Protein AF-A0A7C6AAQ1-F1 (afdb_monomer_lite)

Radius of gyration: 14.61 Å; chains: 1; bounding box: 34×28×46 Å

Secondary structure (DSSP, 8-state):
-PPPP---SS--STHHHHHHHHHHGGGTTS---HHHHHHHHHHHHHTTSS--S---GGGTHHHHSTTSPPPHHHHHHHHHTT--SSHHHHHHHHHHHHHHTTS---

Foldseek 3Di:
DDDDDDAQPLDPDVVLVVVLLVLLCVCPPHPLDLVVLLLSQLSCQQQVSDDDPDADPVCVCCVVPVPDGQDSVNSSVRLVVNVDPRSSVNSVSSCVNCVVVVVDDD

Sequence (106 aa):
MKKPWSISTTVRNPERLRDFLRILRKLEGQPFDQDNQVKYQVLLIQERLYKPLSIPLNFRRYYEEPETEIPYEEAEEIFYSQNYEDPPMRGRQSVNPLNKLGFSIA

pLDDT: mean 93.16, std 5.82, range [71.25, 98.5]

Structure (mmCIF, N/CA/C/O backbone):
data_AF-A0A7C6AAQ1-F1
#
_entry.id   AF-A0A7C6AAQ1-F1
#
loop_
_atom_site.group_PDB
_atom_site.id
_atom_site.type_symbol
_atom_site.label_atom_id
_atom_site.label_alt_id
_atom_site.label_comp_id
_atom_site.label_asym_id
_atom_site.label_entity_id
_atom_site.label_seq_id
_atom_site.pdbx_PDB_ins_code
_atom_site.Cartn_x
_atom_site.Cartn_y
_atom_site.Cartn_z
_atom_site.occupancy
_atom_site.B_iso_or_equiv
_atom_site.auth_seq_id
_atom_site.auth_comp_id
_atom_site.auth_asym_id
_atom_site.auth_atom_id
_atom_site.pdbx_PDB_model_num
ATOM 1 N N . MET A 1 1 ? 19.815 10.107 -26.919 1.00 71.25 1 MET A N 1
ATOM 2 C CA . MET A 1 1 ? 20.281 10.610 -25.603 1.00 71.25 1 MET A CA 1
ATOM 3 C C . MET A 1 1 ? 20.290 9.469 -24.601 1.00 71.25 1 MET A C 1
ATOM 5 O O . MET A 1 1 ? 19.311 8.733 -24.554 1.00 71.25 1 MET A O 1
ATOM 9 N N . LYS A 1 2 ? 21.357 9.310 -23.810 1.00 80.12 2 LYS A N 1
ATOM 10 C CA . LYS A 1 2 ? 21.347 8.393 -22.658 1.00 80.12 2 LYS A CA 1
ATOM 11 C C . LYS A 1 2 ? 20.512 9.034 -21.545 1.00 80.12 2 LYS A C 1
ATOM 13 O O . LYS A 1 2 ? 20.713 10.208 -21.249 1.00 80.12 2 LYS A O 1
ATOM 18 N N . LYS A 1 3 ? 19.560 8.298 -20.966 1.00 82.00 3 LYS A N 1
ATOM 19 C CA . LYS A 1 3 ? 18.811 8.776 -19.794 1.00 82.00 3 LYS A CA 1
ATOM 20 C C . LYS A 1 3 ? 19.716 8.668 -18.559 1.00 82.00 3 LYS A C 1
ATOM 22 O O . LYS A 1 3 ? 20.386 7.642 -18.420 1.00 82.00 3 LYS A O 1
ATOM 27 N N . PRO A 1 4 ? 19.770 9.687 -17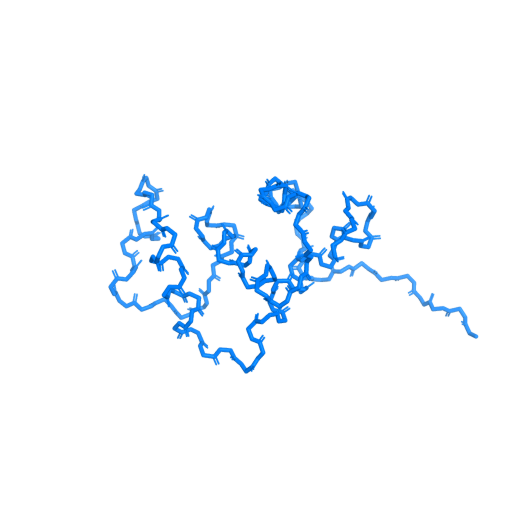.687 1.00 84.62 4 PRO A N 1
ATOM 28 C CA . PRO A 1 4 ? 20.494 9.571 -16.430 1.00 84.62 4 PRO A CA 1
ATOM 29 C C . PRO A 1 4 ? 19.847 8.490 -15.560 1.00 84.62 4 PRO A C 1
ATOM 31 O O . PRO A 1 4 ? 18.623 8.331 -15.551 1.00 84.62 4 PRO A O 1
ATOM 34 N N . TRP A 1 5 ? 20.675 7.743 -14.833 1.00 80.69 5 TRP A N 1
ATOM 35 C CA . TRP A 1 5 ? 20.192 6.813 -13.819 1.00 80.69 5 TRP A CA 1
ATOM 36 C C . TRP A 1 5 ? 19.623 7.610 -12.647 1.00 80.69 5 TRP A C 1
ATOM 38 O O . TRP A 1 5 ? 20.227 8.580 -12.193 1.00 80.69 5 TRP A O 1
ATOM 48 N N . SER A 1 6 ? 18.445 7.215 -12.170 1.00 78.94 6 SER A N 1
ATOM 49 C CA . SER A 1 6 ? 17.761 7.868 -11.057 1.00 78.94 6 SER A CA 1
ATOM 50 C C . SER A 1 6 ? 17.173 6.811 -10.133 1.00 78.94 6 SER A C 1
ATOM 52 O O . SER A 1 6 ? 16.502 5.880 -10.584 1.00 78.94 6 SER A O 1
ATOM 54 N N . ILE A 1 7 ? 17.435 6.968 -8.838 1.00 77.62 7 ILE A N 1
ATOM 55 C CA . ILE A 1 7 ? 16.852 6.145 -7.781 1.00 77.62 7 ILE A CA 1
ATOM 56 C C . ILE A 1 7 ? 15.493 6.742 -7.406 1.00 77.62 7 ILE A C 1
ATOM 58 O O . ILE A 1 7 ? 15.336 7.961 -7.323 1.00 77.62 7 ILE A O 1
ATOM 62 N N . SER A 1 8 ? 14.494 5.879 -7.204 1.00 75.62 8 SER A N 1
ATOM 63 C CA . SER A 1 8 ? 13.152 6.307 -6.802 1.00 75.62 8 SER A CA 1
ATOM 64 C C . SER A 1 8 ? 13.190 7.058 -5.471 1.00 75.62 8 SER A C 1
ATOM 66 O O . SER A 1 8 ? 13.780 6.589 -4.503 1.00 75.62 8 SER A O 1
ATOM 68 N N . THR A 1 9 ? 12.511 8.201 -5.398 1.00 77.75 9 THR A N 1
ATOM 69 C CA . THR A 1 9 ? 12.366 8.977 -4.157 1.00 77.75 9 THR A CA 1
ATOM 70 C C . THR A 1 9 ? 11.111 8.608 -3.365 1.00 77.75 9 THR A C 1
ATOM 72 O O . THR A 1 9 ? 10.897 9.177 -2.291 1.00 77.75 9 THR A O 1
ATOM 75 N N . THR A 1 10 ? 10.303 7.660 -3.865 1.00 78.94 10 THR A N 1
ATOM 76 C CA . THR A 1 10 ? 9.071 7.182 -3.215 1.00 78.94 10 THR A CA 1
ATOM 77 C C . THR A 1 10 ? 9.364 6.423 -1.922 1.00 78.94 10 THR A C 1
ATOM 79 O O . THR A 1 10 ? 8.688 6.623 -0.916 1.00 78.94 10 THR A O 1
ATOM 82 N N . VAL A 1 11 ? 10.412 5.593 -1.921 1.00 80.88 11 VAL A N 1
ATOM 83 C CA . VAL A 1 11 ? 10.899 4.877 -0.737 1.00 80.88 11 VAL A CA 1
ATOM 84 C C . VAL A 1 11 ? 12.360 5.259 -0.534 1.00 80.88 11 VAL A C 1
ATOM 86 O O . VAL A 1 11 ? 13.241 4.775 -1.234 1.00 80.88 11 VAL A O 1
ATOM 89 N N . ARG A 1 12 ? 12.609 6.174 0.408 1.00 82.56 12 ARG A N 1
ATOM 90 C CA . ARG A 1 12 ? 13.957 6.700 0.704 1.00 82.56 12 ARG A CA 1
ATOM 91 C C . ARG A 1 12 ? 14.720 5.888 1.753 1.00 82.56 12 ARG A C 1
ATOM 93 O O . ARG A 1 12 ? 15.899 6.134 1.961 1.00 82.56 12 ARG A O 1
ATOM 100 N N . ASN A 1 13 ? 14.044 4.948 2.414 1.00 88.94 13 ASN A N 1
ATOM 101 C CA . ASN A 1 13 ? 14.650 3.999 3.342 1.00 88.94 13 ASN A CA 1
ATOM 102 C C . ASN A 1 13 ? 14.610 2.598 2.702 1.00 88.94 13 ASN A C 1
ATOM 104 O O . ASN A 1 13 ? 13.507 2.059 2.574 1.00 88.94 13 ASN A O 1
ATOM 108 N N . PRO A 1 14 ? 15.755 2.018 2.298 1.00 88.81 14 PRO A N 1
ATOM 109 C CA . PRO A 1 14 ? 15.795 0.735 1.598 1.00 88.81 14 PRO A CA 1
ATOM 110 C C . PRO A 1 14 ? 15.244 -0.428 2.429 1.00 88.81 14 PRO A C 1
ATOM 112 O O . PRO A 1 14 ? 14.654 -1.336 1.851 1.00 88.81 14 PRO A O 1
ATOM 115 N N . GLU A 1 15 ? 15.327 -0.374 3.762 1.00 90.44 15 GLU A N 1
ATOM 116 C CA . GLU A 1 15 ? 14.786 -1.425 4.640 1.00 90.44 15 GLU A CA 1
ATOM 117 C C . GLU A 1 15 ? 13.273 -1.616 4.447 1.00 90.44 15 GLU A C 1
ATOM 119 O O . GLU A 1 15 ? 12.760 -2.732 4.502 1.00 90.44 15 GLU A O 1
ATOM 124 N N . ARG A 1 16 ? 12.549 -0.542 4.096 1.00 93.44 16 ARG A N 1
ATOM 125 C CA . ARG A 1 16 ? 11.101 -0.604 3.835 1.00 93.44 16 ARG A CA 1
ATOM 126 C C . ARG A 1 16 ? 10.748 -1.387 2.572 1.00 93.44 16 ARG A C 1
ATOM 128 O O . ARG A 1 16 ? 9.609 -1.828 2.443 1.00 93.44 16 ARG A O 1
ATOM 135 N N . LEU A 1 17 ? 11.685 -1.558 1.633 1.00 94.00 17 LEU A N 1
ATOM 136 C CA . LEU A 1 17 ? 11.428 -2.285 0.384 1.00 94.00 17 LEU A CA 1
ATOM 137 C C . LEU A 1 17 ? 11.090 -3.750 0.657 1.00 94.00 17 LEU A C 1
ATOM 139 O O . LEU A 1 17 ? 10.214 -4.304 -0.004 1.00 94.00 17 LEU A O 1
ATOM 143 N N . ARG A 1 18 ? 11.735 -4.354 1.663 1.00 95.56 18 ARG A N 1
ATOM 144 C CA . ARG A 1 18 ? 11.452 -5.726 2.089 1.00 95.56 18 ARG A CA 1
ATOM 145 C C . ARG A 1 18 ? 10.003 -5.878 2.543 1.00 95.56 18 ARG A C 1
ATOM 147 O O . ARG A 1 18 ? 9.329 -6.816 2.124 1.00 95.56 18 ARG A O 1
ATOM 154 N N . ASP A 1 19 ? 9.520 -4.958 3.371 1.00 96.69 19 ASP A N 1
ATOM 155 C CA . ASP A 1 19 ? 8.155 -5.016 3.892 1.00 96.69 19 ASP A CA 1
ATOM 156 C C . ASP A 1 19 ? 7.115 -4.725 2.811 1.00 96.69 19 ASP A C 1
ATOM 158 O O . ASP A 1 19 ? 6.095 -5.405 2.741 1.00 96.69 19 ASP A O 1
ATOM 162 N N . PHE A 1 20 ? 7.399 -3.784 1.910 1.00 96.75 20 PHE A N 1
ATOM 163 C CA . PHE A 1 20 ? 6.547 -3.525 0.747 1.00 96.75 20 PHE A CA 1
ATOM 164 C C . PHE A 1 20 ? 6.430 -4.778 -0.132 1.00 96.75 20 PHE A C 1
ATOM 166 O O . PHE A 1 20 ? 5.324 -5.179 -0.489 1.00 96.75 20 PHE A O 1
ATOM 173 N N . LEU A 1 21 ? 7.551 -5.454 -0.405 1.00 96.81 21 LEU A N 1
ATOM 174 C CA . LEU A 1 21 ? 7.564 -6.709 -1.157 1.00 96.81 21 LEU A CA 1
ATOM 175 C C . LEU A 1 21 ? 6.801 -7.831 -0.429 1.00 96.81 21 LEU A C 1
ATOM 177 O O . LEU A 1 21 ? 6.053 -8.572 -1.066 1.00 96.81 21 LEU A O 1
ATOM 181 N N . ARG A 1 22 ? 6.935 -7.930 0.904 1.00 97.75 22 ARG A N 1
ATOM 182 C CA . ARG A 1 22 ? 6.176 -8.880 1.743 1.00 97.75 22 ARG A CA 1
ATOM 183 C C . ARG A 1 22 ? 4.668 -8.692 1.576 1.00 97.75 22 ARG A C 1
ATOM 185 O O . ARG A 1 22 ? 3.948 -9.683 1.496 1.00 97.75 22 ARG A O 1
ATOM 192 N N . ILE A 1 23 ? 4.199 -7.446 1.515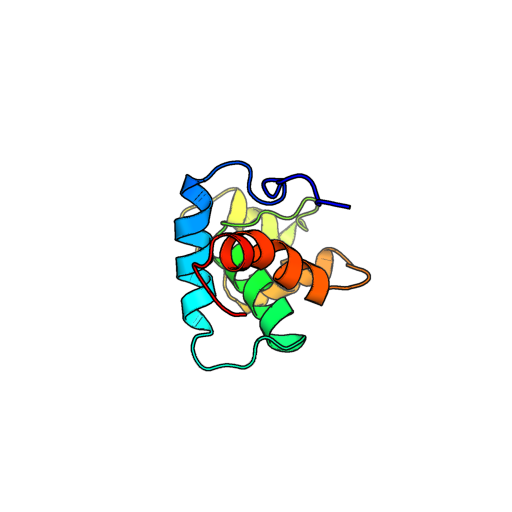 1.00 98.06 23 ILE A N 1
ATOM 193 C CA . ILE A 1 23 ? 2.778 -7.151 1.305 1.00 98.06 23 ILE A CA 1
ATOM 194 C C . ILE A 1 23 ? 2.358 -7.406 -0.138 1.00 98.06 23 ILE A C 1
ATOM 196 O O . ILE A 1 23 ? 1.319 -8.026 -0.352 1.00 98.06 23 ILE A O 1
ATOM 200 N N . LEU A 1 24 ? 3.171 -7.007 -1.120 1.00 97.69 24 LEU A N 1
ATOM 201 C CA . LEU A 1 24 ? 2.869 -7.230 -2.536 1.00 97.69 24 LEU A CA 1
ATOM 202 C C . LEU A 1 24 ? 2.681 -8.720 -2.844 1.00 97.69 24 LEU A C 1
ATOM 204 O O . LEU A 1 24 ? 1.788 -9.083 -3.604 1.00 97.69 24 LEU A O 1
ATOM 208 N N . ARG A 1 25 ? 3.460 -9.590 -2.190 1.00 97.50 25 ARG A N 1
ATOM 209 C CA . ARG A 1 25 ? 3.342 -11.048 -2.313 1.00 97.50 25 ARG A CA 1
ATOM 210 C C . ARG A 1 25 ? 1.941 -11.585 -1.991 1.00 97.50 25 ARG A C 1
ATOM 212 O O . ARG A 1 25 ? 1.554 -12.608 -2.541 1.00 97.50 25 ARG A O 1
ATOM 219 N N . LYS A 1 26 ? 1.144 -10.904 -1.156 1.00 97.44 26 LYS A N 1
ATOM 220 C CA . LYS A 1 26 ? -0.254 -11.304 -0.883 1.00 97.44 26 LYS A CA 1
ATOM 221 C C . LYS A 1 26 ? -1.139 -11.264 -2.145 1.00 97.44 26 LYS A C 1
ATOM 223 O O . LYS A 1 26 ? -2.209 -11.865 -2.151 1.00 97.44 26 LYS A O 1
ATOM 228 N N . LEU A 1 27 ? -0.701 -10.563 -3.193 1.00 97.06 27 LEU A N 1
ATOM 229 C CA . LEU A 1 27 ? -1.375 -10.436 -4.489 1.00 97.06 27 LEU A CA 1
ATOM 230 C C . LEU A 1 27 ? -0.685 -11.252 -5.596 1.00 97.06 27 LEU A C 1
ATOM 232 O O . LEU A 1 27 ? -0.983 -11.076 -6.774 1.00 97.06 27 LEU A O 1
ATOM 236 N N . GLU A 1 28 ? 0.246 -12.140 -5.241 1.00 96.69 28 GLU A N 1
ATOM 237 C CA . GLU A 1 28 ? 0.937 -12.998 -6.203 1.00 96.69 28 GLU A CA 1
ATOM 238 C C . GLU A 1 28 ? -0.066 -13.847 -7.009 1.00 96.69 28 GLU A C 1
ATOM 240 O O . GLU A 1 28 ? -1.003 -14.429 -6.460 1.00 96.69 28 GLU A O 1
ATOM 245 N N . GLY A 1 29 ? 0.114 -13.881 -8.333 1.00 96.06 29 GLY A N 1
ATOM 246 C CA . GLY A 1 29 ? -0.787 -14.567 -9.267 1.00 96.06 29 GLY A CA 1
ATOM 247 C C . GLY A 1 29 ? -2.035 -13.775 -9.682 1.00 96.06 29 GLY A C 1
ATOM 248 O O . GLY A 1 29 ? -2.754 -14.231 -10.568 1.00 96.06 29 GLY A O 1
ATOM 249 N N . GLN A 1 30 ? -2.288 -12.597 -9.100 1.00 96.56 30 GLN A N 1
ATOM 250 C CA . GLN A 1 30 ? -3.377 -11.699 -9.510 1.00 96.56 30 GLN A CA 1
ATOM 251 C C . GLN A 1 30 ? -2.857 -10.634 -10.496 1.00 96.56 30 GLN A C 1
ATOM 253 O O . GLN A 1 30 ? -1.710 -10.196 -10.373 1.00 96.56 30 GLN A O 1
ATOM 258 N N . PRO A 1 31 ? -3.667 -10.196 -11.480 1.00 96.62 31 PRO A N 1
ATOM 259 C CA . PRO A 1 31 ? -3.286 -9.091 -12.355 1.00 96.62 31 PRO A CA 1
ATOM 260 C C . PRO A 1 31 ? -3.168 -7.798 -11.544 1.00 96.62 31 PRO A C 1
ATOM 262 O O . PRO A 1 31 ? -4.049 -7.476 -10.755 1.00 96.62 31 PRO A O 1
ATOM 265 N N . PHE A 1 32 ? -2.109 -7.016 -11.750 1.00 96.69 32 PHE A N 1
ATOM 266 C CA . PHE A 1 32 ? -1.921 -5.744 -11.043 1.00 96.69 32 PHE A CA 1
ATOM 267 C C . PHE A 1 32 ? -2.688 -4.585 -11.716 1.00 96.69 32 PHE A C 1
ATOM 269 O O . PHE A 1 32 ? -2.138 -3.54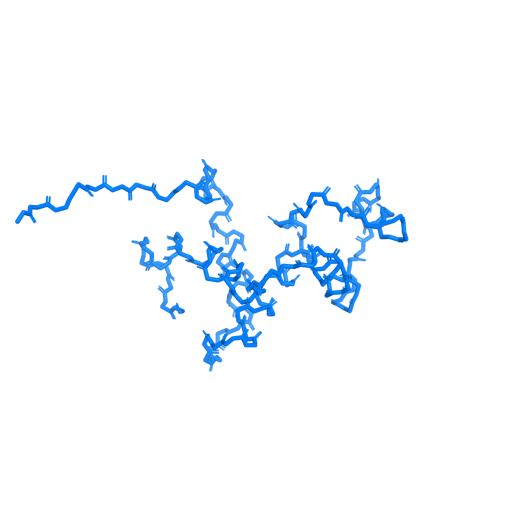7 -12.097 1.00 96.69 32 PHE A O 1
ATOM 276 N N . ASP A 1 33 ? -3.986 -4.802 -11.905 1.00 97.31 33 ASP A N 1
ATOM 277 C CA . ASP A 1 33 ? -4.952 -3.855 -12.459 1.00 97.31 33 ASP A CA 1
ATOM 278 C C . ASP A 1 33 ? -5.349 -2.760 -11.451 1.00 97.31 33 ASP A C 1
ATOM 280 O O . ASP A 1 33 ? -4.750 -2.620 -10.385 1.00 97.31 33 ASP A O 1
ATOM 284 N N . GLN A 1 34 ? -6.317 -1.912 -11.811 1.00 97.75 34 GLN A N 1
ATOM 285 C CA . GLN A 1 34 ? -6.723 -0.774 -10.979 1.00 97.75 34 GLN A CA 1
ATOM 286 C C . GLN A 1 34 ? -7.204 -1.209 -9.588 1.00 97.75 34 GLN A C 1
ATOM 288 O O . GLN A 1 34 ? -6.843 -0.572 -8.595 1.00 97.75 34 GLN A O 1
ATOM 293 N N . ASP A 1 35 ? -7.937 -2.318 -9.511 1.00 97.69 35 ASP A N 1
ATOM 294 C CA . ASP A 1 35 ? -8.480 -2.841 -8.259 1.00 97.69 35 ASP A CA 1
ATOM 295 C C . ASP A 1 35 ? -7.353 -3.369 -7.366 1.00 97.69 35 ASP A C 1
ATOM 297 O O . ASP A 1 35 ? -7.247 -2.994 -6.195 1.00 97.69 35 ASP A O 1
ATOM 301 N N . ASN A 1 36 ? -6.430 -4.160 -7.925 1.00 98.00 36 ASN A N 1
ATOM 302 C CA . ASN A 1 36 ? -5.297 -4.680 -7.161 1.00 98.00 36 ASN A CA 1
ATOM 303 C C . ASN A 1 36 ? -4.253 -3.607 -6.814 1.00 98.00 36 ASN A C 1
ATOM 305 O O . ASN A 1 36 ? -3.588 -3.713 -5.780 1.00 98.00 36 ASN A O 1
ATOM 309 N N . GLN A 1 37 ? -4.148 -2.533 -7.603 1.00 98.12 37 GLN A N 1
ATOM 310 C CA . GLN A 1 37 ? -3.359 -1.348 -7.251 1.00 98.12 37 GLN A CA 1
ATOM 311 C C . GLN A 1 37 ? -3.915 -0.658 -5.998 1.00 98.12 37 GLN A C 1
ATOM 313 O O . GLN A 1 37 ? -3.147 -0.320 -5.092 1.00 98.12 37 GLN A O 1
ATOM 318 N N . VAL A 1 38 ? -5.235 -0.464 -5.923 1.00 98.31 38 VAL A N 1
ATOM 319 C CA . VAL A 1 38 ? -5.890 0.094 -4.729 1.00 98.31 38 VAL A CA 1
ATOM 320 C C . VAL A 1 38 ? -5.726 -0.852 -3.546 1.00 98.31 38 VAL A C 1
ATOM 322 O O . VAL A 1 38 ? -5.209 -0.444 -2.505 1.00 98.31 38 VAL A O 1
ATOM 325 N N . LYS A 1 39 ? -6.056 -2.133 -3.731 1.00 98.50 39 LYS A N 1
ATOM 326 C CA . LYS A 1 39 ? -5.939 -3.170 -2.700 1.00 98.50 39 LYS A CA 1
ATOM 327 C C . LYS A 1 39 ? -4.533 -3.252 -2.117 1.00 98.50 39 LYS A C 1
ATOM 329 O O . LYS A 1 39 ? -4.373 -3.331 -0.903 1.00 98.50 39 LYS A O 1
ATOM 334 N N . TYR A 1 40 ? -3.497 -3.174 -2.955 1.00 98.38 40 TYR A N 1
ATOM 335 C CA . TYR A 1 40 ? -2.114 -3.141 -2.484 1.00 98.38 40 TYR A CA 1
ATOM 336 C C . TYR A 1 40 ? -1.863 -1.962 -1.541 1.00 98.38 40 TYR A C 1
ATOM 338 O O . TYR A 1 40 ? -1.267 -2.129 -0.476 1.00 98.38 40 TYR A O 1
ATOM 346 N N . GLN A 1 41 ? -2.351 -0.774 -1.897 1.00 97.94 41 GLN A N 1
ATOM 347 C CA . GLN A 1 41 ? -2.196 0.407 -1.058 1.00 97.94 41 GLN A CA 1
ATOM 348 C C . GLN A 1 41 ? -2.963 0.287 0.268 1.00 97.94 41 GLN A C 1
ATOM 350 O O . GLN A 1 41 ? -2.430 0.682 1.307 1.00 97.94 41 GLN A O 1
ATOM 355 N N . VAL A 1 42 ? -4.169 -0.283 0.245 1.00 98.38 42 VAL A N 1
ATOM 356 C CA . VAL A 1 42 ? -4.964 -0.558 1.452 1.00 98.38 42 VAL A CA 1
ATOM 357 C C . VAL A 1 42 ? -4.229 -1.532 2.374 1.00 98.38 42 VAL A C 1
ATOM 359 O O . VAL A 1 42 ? -4.074 -1.252 3.560 1.00 98.38 42 VAL A O 1
ATOM 362 N N . LEU A 1 43 ? -3.663 -2.617 1.835 1.00 98.44 43 LEU A N 1
ATOM 363 C CA . LEU A 1 43 ? -2.868 -3.575 2.615 1.00 98.44 43 LEU A CA 1
ATOM 364 C C . LEU A 1 43 ? -1.632 -2.924 3.264 1.00 98.44 43 LEU A C 1
ATOM 366 O O . LEU A 1 43 ? -1.263 -3.267 4.387 1.00 98.44 43 LEU A O 1
ATOM 370 N N . LEU A 1 44 ? -0.991 -1.961 2.591 1.00 97.75 44 LEU A N 1
ATOM 371 C CA . LEU A 1 44 ? 0.118 -1.203 3.181 1.00 97.75 44 LEU A CA 1
ATOM 372 C C . LEU A 1 44 ? -0.336 -0.315 4.351 1.00 97.75 44 LEU A C 1
ATOM 374 O O . LEU A 1 44 ? 0.432 -0.126 5.296 1.00 97.75 44 LEU A O 1
ATOM 378 N N . ILE A 1 45 ? -1.552 0.237 4.294 1.00 97.25 45 ILE A N 1
ATOM 379 C CA . ILE A 1 45 ? -2.152 1.006 5.396 1.00 97.25 45 ILE A CA 1
ATOM 380 C C . ILE A 1 45 ? -2.502 0.076 6.555 1.00 97.25 45 ILE A C 1
ATOM 382 O O . ILE A 1 45 ? -2.146 0.378 7.693 1.00 97.25 45 ILE A O 1
ATOM 386 N N . GLN A 1 46 ? -3.118 -1.068 6.251 1.00 97.56 46 GLN A N 1
ATOM 387 C CA . GLN A 1 46 ? -3.489 -2.100 7.217 1.00 97.56 46 GLN A CA 1
ATOM 388 C C . GLN A 1 46 ? -2.291 -2.526 8.082 1.00 97.56 46 GLN A C 1
ATOM 390 O O . GLN A 1 46 ? -2.381 -2.604 9.303 1.00 97.56 46 GLN A O 1
ATOM 395 N N . GLU A 1 47 ? -1.133 -2.723 7.448 1.00 96.62 47 GLU A N 1
ATOM 396 C CA . GLU A 1 47 ? 0.115 -3.138 8.107 1.00 96.62 47 GLU A CA 1
ATOM 397 C C . GLU A 1 47 ? 0.944 -1.951 8.627 1.00 96.62 47 GLU A C 1
ATOM 399 O O . GLU A 1 47 ? 2.093 -2.121 9.033 1.00 96.62 47 GLU A O 1
ATOM 404 N N . ARG A 1 48 ? 0.391 -0.729 8.588 1.00 94.88 48 ARG A N 1
ATOM 405 C CA . ARG A 1 48 ? 1.037 0.530 9.011 1.00 94.88 48 ARG A CA 1
ATOM 406 C C . ARG A 1 48 ? 2.349 0.852 8.290 1.00 94.88 48 ARG A C 1
ATOM 408 O O . ARG A 1 48 ? 3.093 1.743 8.702 1.00 94.88 48 ARG A O 1
ATOM 415 N N . LEU A 1 49 ? 2.617 0.189 7.169 1.00 94.38 49 LEU A N 1
ATOM 416 C CA . LEU A 1 49 ? 3.765 0.460 6.305 1.00 94.38 49 LEU A CA 1
ATOM 417 C C . LEU A 1 49 ? 3.565 1.728 5.479 1.00 94.38 49 LEU A C 1
ATOM 419 O O . LEU A 1 49 ? 4.539 2.290 4.972 1.00 94.38 49 LEU A O 1
ATOM 423 N N . TYR A 1 50 ? 2.325 2.199 5.362 1.00 93.75 50 TYR A N 1
ATOM 424 C CA . TYR A 1 50 ? 1.970 3.489 4.797 1.00 93.75 50 TYR A CA 1
ATOM 425 C C . TYR A 1 50 ? 1.026 4.237 5.743 1.00 93.75 50 TYR A C 1
ATOM 427 O O . TYR A 1 50 ? -0.026 3.727 6.115 1.00 93.75 50 TYR A O 1
ATOM 435 N N . LYS A 1 51 ? 1.389 5.469 6.111 1.00 92.69 51 LYS A N 1
ATOM 436 C CA . LYS A 1 51 ? 0.567 6.340 6.957 1.00 92.69 51 LYS A CA 1
ATOM 437 C C . LYS A 1 51 ? 0.032 7.511 6.126 1.00 92.69 51 LYS A C 1
ATOM 439 O O . LYS A 1 51 ? 0.840 8.328 5.677 1.00 92.69 51 LYS A O 1
ATOM 444 N N . PRO A 1 52 ? -1.290 7.613 5.916 1.00 91.62 52 PRO A N 1
ATOM 445 C CA . PRO A 1 52 ? -1.892 8.779 5.279 1.00 91.62 52 PRO A CA 1
ATOM 446 C C . PRO A 1 52 ? -1.740 10.045 6.132 1.00 91.62 52 PRO A C 1
ATOM 448 O O . PRO A 1 52 ? -1.530 9.976 7.343 1.00 91.62 52 PRO A O 1
ATOM 451 N N . LEU A 1 53 ? -1.833 11.216 5.496 1.00 87.88 53 LEU A N 1
ATOM 452 C CA . LEU A 1 53 ? -1.625 12.503 6.170 1.00 87.88 53 LEU A CA 1
ATOM 453 C C . LEU A 1 53 ? -2.816 12.898 7.049 1.00 87.88 53 LEU A C 1
ATOM 455 O O . LEU A 1 53 ? -2.620 13.393 8.156 1.00 87.88 53 LEU A O 1
ATOM 459 N N . SER A 1 54 ? -4.037 12.684 6.555 1.00 91.56 54 SER A N 1
ATOM 460 C CA . SER A 1 54 ? -5.266 13.080 7.241 1.00 91.56 54 SER A CA 1
ATOM 461 C C . SER A 1 54 ? -5.997 11.838 7.726 1.00 91.56 54 SER A C 1
ATOM 463 O O . SER A 1 54 ? -6.718 11.211 6.960 1.00 91.56 54 SER A O 1
ATOM 465 N N . ILE A 1 55 ? -5.790 11.448 8.981 1.00 92.62 55 ILE A N 1
ATOM 466 C CA . ILE A 1 55 ? -6.491 10.302 9.573 1.00 92.62 55 ILE A CA 1
ATOM 467 C C . ILE A 1 55 ? -7.755 10.822 10.276 1.00 92.62 55 ILE A C 1
ATOM 469 O O . ILE A 1 55 ? -7.627 11.622 11.215 1.00 92.62 55 ILE A O 1
ATOM 473 N N . PRO A 1 56 ? -8.959 10.397 9.846 1.00 93.19 56 PRO A N 1
ATOM 474 C CA . PRO A 1 56 ? -10.206 10.739 10.521 1.00 93.19 56 PRO A CA 1
ATOM 475 C C . PRO A 1 56 ? -10.203 10.344 12.005 1.00 93.19 56 PRO A C 1
ATOM 477 O O . PRO A 1 56 ? -9.523 9.403 12.417 1.00 93.19 56 PRO A O 1
ATOM 480 N N . LEU A 1 57 ? -10.958 11.079 12.826 1.00 92.69 57 LEU A N 1
ATOM 481 C CA . LEU A 1 57 ? -10.915 10.947 14.288 1.00 92.69 57 LEU A CA 1
ATOM 482 C C . LEU A 1 57 ? -11.267 9.529 14.770 1.00 92.69 57 LEU A C 1
ATOM 484 O O . LEU A 1 57 ? -10.623 9.019 15.681 1.00 92.69 57 LEU A O 1
ATOM 488 N N . ASN A 1 58 ? -12.234 8.883 14.118 1.00 92.50 58 ASN A N 1
ATOM 489 C CA . ASN A 1 58 ? -12.685 7.520 14.406 1.00 92.50 58 ASN A CA 1
ATOM 490 C C . ASN A 1 58 ? -11.587 6.456 14.226 1.00 92.50 58 ASN A C 1
ATOM 492 O O . ASN A 1 58 ? -11.619 5.438 14.911 1.00 92.50 58 ASN A O 1
ATOM 496 N N . PHE A 1 59 ? -10.582 6.709 13.382 1.00 94.25 59 PHE A N 1
ATOM 497 C CA . PHE A 1 59 ? -9.503 5.753 13.114 1.00 94.25 59 PHE A CA 1
ATOM 498 C C . PHE A 1 59 ? -8.207 6.041 13.885 1.00 94.25 59 PHE A C 1
ATOM 500 O O . PHE A 1 59 ? -7.248 5.276 13.779 1.00 94.25 59 PHE A O 1
ATOM 507 N N . ARG A 1 60 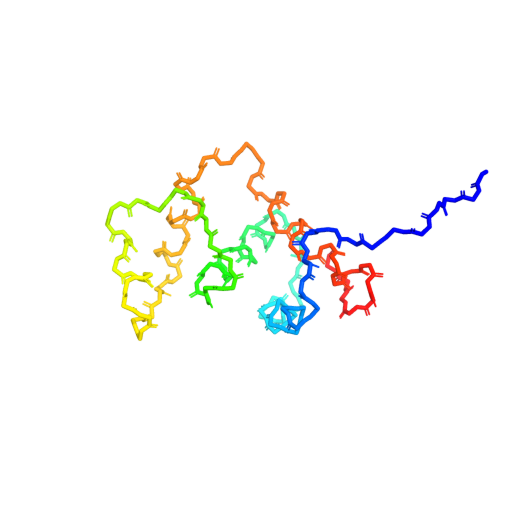? -8.133 7.126 14.672 1.00 91.62 60 ARG A N 1
ATOM 508 C CA . ARG A 1 60 ? -6.891 7.502 15.379 1.00 91.62 60 ARG A CA 1
ATOM 509 C C . ARG A 1 60 ? -6.404 6.447 16.362 1.00 91.62 60 ARG A C 1
ATOM 511 O O . ARG A 1 60 ? -5.193 6.251 16.452 1.00 91.62 60 ARG A O 1
ATOM 518 N N . ARG A 1 61 ? -7.328 5.716 16.998 1.00 93.94 61 ARG A N 1
ATOM 519 C CA . ARG A 1 61 ? -7.015 4.602 17.910 1.00 93.94 61 ARG A CA 1
ATOM 520 C C . ARG A 1 61 ? -5.999 3.628 17.310 1.00 93.94 61 ARG A C 1
ATOM 522 O O . ARG A 1 61 ? -5.068 3.218 17.983 1.00 93.94 61 ARG A O 1
ATOM 529 N N . TYR A 1 62 ? -6.092 3.355 16.006 1.00 93.62 62 TYR A N 1
ATOM 530 C CA . TYR A 1 62 ? -5.201 2.426 15.311 1.00 93.62 62 TYR A CA 1
ATOM 531 C C . TYR A 1 62 ? -3.751 2.914 15.199 1.00 93.62 62 TYR A C 1
ATOM 533 O O . TYR A 1 62 ? -2.855 2.122 14.908 1.00 93.62 62 TYR A O 1
ATOM 541 N N . TYR A 1 63 ? -3.499 4.205 15.388 1.00 89.94 63 TYR A N 1
ATOM 542 C CA . TYR A 1 63 ? -2.160 4.790 15.325 1.00 89.94 63 TYR A CA 1
ATOM 543 C C . TYR A 1 63 ? -1.646 5.242 16.693 1.00 89.94 63 TYR A C 1
ATOM 545 O O . TYR A 1 63 ? -0.436 5.386 16.853 1.00 89.94 63 TYR A O 1
ATOM 553 N N . GLU A 1 64 ? -2.545 5.478 17.647 1.00 91.25 64 GLU A N 1
ATOM 554 C CA . GLU A 1 64 ? -2.225 5.817 19.037 1.00 91.25 64 GLU A CA 1
ATOM 555 C C . GLU A 1 64 ? -1.962 4.559 19.882 1.00 91.25 64 GLU A C 1
ATOM 557 O O . GLU A 1 64 ? -1.120 4.598 20.775 1.00 91.25 64 GLU A O 1
ATOM 562 N N . GLU A 1 65 ? -2.600 3.435 19.539 1.00 92.44 65 GLU A N 1
ATOM 563 C CA . GLU A 1 65 ? -2.438 2.124 20.178 1.00 92.44 65 GLU A CA 1
ATOM 564 C C . GLU A 1 65 ? -1.873 1.118 19.154 1.00 92.44 65 GLU A C 1
ATOM 566 O O . GLU A 1 65 ? -2.628 0.489 18.405 1.00 92.44 65 GLU A O 1
ATOM 571 N N . PRO A 1 66 ? -0.537 0.965 19.059 1.00 82.81 66 PRO A N 1
ATOM 572 C CA . PRO A 1 66 ? 0.093 0.171 18.001 1.00 82.81 66 PRO A CA 1
ATOM 573 C C . PRO A 1 66 ? -0.212 -1.331 18.053 1.00 82.81 66 PRO A C 1
ATOM 575 O O . PRO A 1 66 ? -0.062 -2.004 17.036 1.00 82.81 66 PRO A O 1
ATOM 578 N N . GLU A 1 67 ? -0.613 -1.848 19.217 1.00 89.69 67 GLU A N 1
ATOM 579 C CA . GLU A 1 67 ? -0.949 -3.265 19.421 1.00 89.69 67 GLU A CA 1
ATOM 580 C C . GLU A 1 67 ? -2.289 -3.653 18.791 1.00 89.69 67 GLU A C 1
ATOM 582 O O . GLU A 1 67 ? -2.519 -4.820 18.485 1.00 89.69 67 GLU A O 1
ATOM 587 N N . THR A 1 68 ? -3.166 -2.678 18.555 1.00 92.44 68 THR A N 1
ATOM 588 C CA . THR A 1 68 ? -4.461 -2.911 17.922 1.00 92.44 68 THR 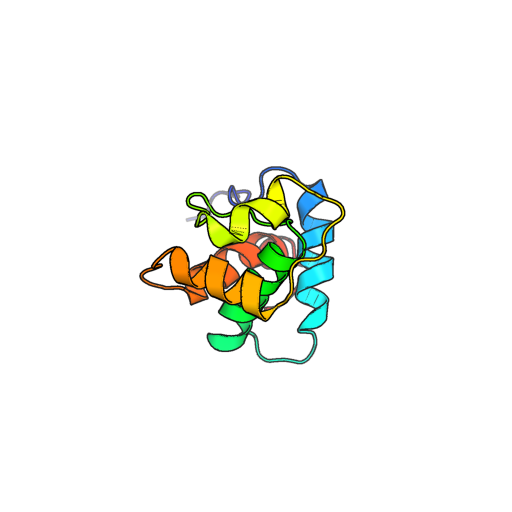A CA 1
ATOM 589 C C . THR A 1 68 ? -4.242 -3.325 16.468 1.00 92.44 68 THR A C 1
ATOM 591 O O . THR A 1 68 ? -3.449 -2.718 15.760 1.00 92.44 68 THR A O 1
ATOM 594 N N . GLU A 1 69 ? -4.930 -4.333 15.950 1.00 94.31 69 GLU A N 1
ATOM 595 C CA . GLU A 1 69 ? -4.876 -4.643 14.514 1.00 94.31 69 GLU A CA 1
ATOM 596 C C . GLU A 1 69 ? -5.827 -3.724 13.737 1.00 94.31 69 GLU A C 1
ATOM 598 O O . GLU A 1 69 ? -6.886 -3.363 14.247 1.00 94.31 69 GLU A O 1
ATOM 603 N N . ILE A 1 70 ? -5.456 -3.316 12.516 1.00 96.25 70 ILE A N 1
ATOM 604 C CA . ILE A 1 70 ? -6.360 -2.565 11.632 1.00 96.25 70 ILE A CA 1
ATOM 605 C C . ILE A 1 70 ? -7.108 -3.584 10.762 1.00 96.25 70 ILE A C 1
ATOM 607 O O . ILE A 1 70 ? -6.462 -4.283 9.972 1.00 96.25 70 ILE A O 1
ATOM 611 N N . PRO A 1 71 ? -8.442 -3.704 10.877 1.00 97.31 71 PRO A N 1
ATOM 612 C CA . PRO A 1 71 ? -9.237 -4.479 9.931 1.00 97.31 71 PRO A CA 1
ATOM 613 C C . PRO A 1 71 ? -9.059 -3.956 8.503 1.00 97.31 71 PRO A C 1
ATOM 615 O O . PRO A 1 71 ? -8.758 -2.778 8.298 1.00 97.31 71 PRO A O 1
ATOM 618 N N . TYR A 1 72 ? -9.235 -4.822 7.505 1.00 97.50 72 TYR A N 1
ATOM 619 C CA . TYR A 1 72 ? -9.061 -4.416 6.108 1.00 97.50 72 TYR A CA 1
ATOM 620 C C . TYR A 1 72 ? -10.066 -3.322 5.724 1.00 97.50 72 TYR A C 1
ATOM 622 O O . TYR A 1 72 ? -9.689 -2.335 5.101 1.00 97.50 72 TYR A O 1
ATOM 630 N N . GLU A 1 73 ? -11.314 -3.470 6.162 1.00 97.56 73 GLU A N 1
ATOM 631 C CA . GLU A 1 73 ? -12.420 -2.551 5.893 1.00 97.56 73 GLU A CA 1
ATOM 632 C C . GLU A 1 73 ? -12.113 -1.151 6.444 1.00 97.56 73 GLU A C 1
ATOM 634 O O . GLU A 1 73 ? -12.250 -0.149 5.751 1.00 97.56 73 GLU A O 1
ATOM 639 N N . GLU A 1 74 ? -11.574 -1.079 7.660 1.00 97.31 74 GLU A N 1
ATOM 640 C CA . GLU A 1 74 ? -11.173 0.184 8.290 1.00 97.31 74 GLU A CA 1
ATOM 641 C C . GLU A 1 74 ? -9.970 0.810 7.563 1.00 97.31 74 GLU A C 1
ATOM 643 O O . GLU A 1 74 ? -9.920 2.021 7.351 1.00 97.31 74 GLU A O 1
ATOM 648 N N . ALA A 1 75 ? -8.997 -0.002 7.130 1.00 97.56 75 ALA A N 1
ATOM 649 C CA . ALA A 1 75 ? -7.872 0.472 6.321 1.00 97.56 75 ALA A CA 1
ATOM 650 C C . ALA A 1 75 ? -8.327 1.013 4.953 1.00 97.56 75 ALA A C 1
ATOM 652 O O . ALA A 1 75 ? -7.753 1.983 4.445 1.00 97.56 75 ALA A O 1
ATOM 653 N N . GLU A 1 76 ? -9.356 0.402 4.370 1.00 97.94 76 GLU A N 1
ATOM 654 C CA . GLU A 1 76 ? -9.979 0.828 3.122 1.00 97.94 76 GLU A CA 1
ATOM 655 C C . GLU A 1 76 ? -10.725 2.156 3.303 1.00 97.94 76 GLU A C 1
ATOM 657 O O . GLU A 1 76 ? -10.511 3.092 2.529 1.00 97.94 76 GLU A O 1
ATOM 662 N N . GLU A 1 77 ? -11.503 2.305 4.376 1.00 97.38 77 GLU A N 1
ATOM 663 C CA . GLU A 1 77 ? -12.156 3.575 4.708 1.00 97.38 77 GLU A CA 1
ATOM 664 C C . GLU A 1 77 ? -11.135 4.699 4.948 1.00 97.38 77 GLU A C 1
ATOM 666 O O . GLU A 1 77 ? -11.293 5.807 4.427 1.00 97.38 77 GLU A O 1
ATOM 671 N N . ILE A 1 78 ? -10.035 4.412 5.657 1.00 96.75 78 ILE A N 1
ATOM 672 C CA . ILE A 1 78 ? -8.915 5.350 5.840 1.00 96.75 78 ILE A CA 1
ATOM 673 C C . ILE A 1 78 ? -8.299 5.753 4.491 1.00 96.75 78 ILE A C 1
ATOM 675 O O . ILE A 1 78 ? -7.904 6.910 4.308 1.00 96.75 78 ILE A O 1
ATOM 679 N N . PHE A 1 79 ? -8.172 4.816 3.547 1.00 97.25 79 PHE A N 1
ATOM 680 C CA . PHE A 1 79 ? -7.646 5.093 2.212 1.00 97.25 79 PHE A CA 1
ATOM 681 C C . PHE A 1 79 ? -8.579 6.018 1.422 1.00 97.25 79 PHE A C 1
ATOM 683 O O . PHE A 1 79 ? -8.127 7.033 0.882 1.00 97.25 79 PHE A O 1
ATOM 690 N N . TYR A 1 80 ? -9.877 5.711 1.388 1.00 96.81 80 TYR A N 1
ATOM 691 C CA . TYR A 1 80 ? -10.854 6.510 0.649 1.00 96.81 80 TYR A CA 1
ATOM 692 C C . TYR A 1 80 ? -11.131 7.869 1.300 1.00 96.81 80 TYR A C 1
ATOM 694 O O . TYR A 1 80 ? -11.376 8.839 0.582 1.00 96.81 80 TYR A O 1
ATOM 702 N N . SER A 1 81 ? -10.959 8.008 2.621 1.00 96.38 81 SER A N 1
ATOM 703 C CA . SER A 1 81 ? -11.084 9.304 3.306 1.00 96.38 81 SER A CA 1
ATOM 704 C C . SER A 1 81 ? -10.056 10.345 2.842 1.00 96.38 81 SER A C 1
ATOM 706 O O . SER A 1 81 ? -10.180 11.527 3.166 1.00 96.38 81 SER A O 1
ATOM 708 N N . GLN A 1 82 ? -9.018 9.926 2.111 1.00 94.94 82 GLN A N 1
ATOM 709 C CA . GLN A 1 82 ? -8.008 10.825 1.554 1.00 94.94 82 GLN A CA 1
ATOM 710 C C . GLN A 1 82 ? -8.470 11.540 0.278 1.00 94.94 82 GLN A C 1
ATOM 712 O O . GLN A 1 82 ? -7.789 12.470 -0.150 1.00 94.94 82 GLN A O 1
ATOM 717 N N . ASN A 1 83 ? -9.593 11.122 -0.322 1.00 94.81 83 ASN A N 1
ATOM 718 C CA . ASN A 1 83 ? -10.179 11.724 -1.526 1.00 94.81 83 ASN A CA 1
ATOM 719 C C . ASN A 1 83 ? -9.163 11.895 -2.675 1.00 94.81 83 ASN A C 1
ATOM 721 O O . ASN A 1 83 ? -9.023 12.975 -3.248 1.00 94.81 83 ASN A O 1
ATOM 725 N N . TYR A 1 84 ? -8.402 10.839 -2.983 1.00 93.75 84 TYR A N 1
ATOM 726 C CA . TYR A 1 84 ? -7.444 10.864 -4.092 1.00 93.75 84 TYR A CA 1
ATOM 727 C C . TYR A 1 84 ? -8.156 10.993 -5.446 1.00 93.75 84 TYR A C 1
ATOM 729 O O . TYR A 1 84 ? -9.124 10.286 -5.698 1.00 93.75 84 TYR A O 1
ATOM 737 N N . GLU A 1 85 ? -7.626 11.836 -6.336 1.00 95.75 85 GLU A N 1
ATOM 738 C CA . GLU A 1 85 ? -8.133 11.994 -7.711 1.00 95.75 85 GLU A CA 1
ATOM 739 C C . GLU A 1 85 ? -7.935 10.722 -8.556 1.00 95.75 85 GLU A C 1
ATOM 741 O O . GLU A 1 85 ? -8.832 10.302 -9.277 1.00 95.75 85 GLU A O 1
ATOM 746 N N . ASP A 1 86 ? -6.778 10.069 -8.411 1.00 96.31 86 ASP A N 1
ATOM 747 C CA . ASP A 1 86 ? -6.471 8.759 -9.000 1.00 96.31 86 ASP A CA 1
ATOM 748 C C . ASP A 1 86 ? -6.028 7.807 -7.873 1.00 96.31 86 ASP A C 1
ATOM 750 O O . ASP A 1 86 ? -4.836 7.738 -7.544 1.00 96.31 86 ASP A O 1
ATOM 754 N N . PRO A 1 87 ? -6.973 7.107 -7.217 1.00 96.75 87 PRO A N 1
ATOM 755 C CA . PRO A 1 87 ? -6.649 6.169 -6.146 1.00 96.75 87 PRO A CA 1
ATOM 756 C C . PRO A 1 87 ? -5.695 5.038 -6.590 1.00 96.75 87 PRO A C 1
ATOM 758 O O . PRO A 1 87 ? -4.694 4.816 -5.893 1.00 96.75 87 PRO A O 1
ATOM 761 N N . PRO A 1 88 ? -5.889 4.379 -7.755 1.00 97.44 88 PRO A N 1
ATOM 762 C CA . PRO A 1 88 ? -4.955 3.365 -8.257 1.00 97.44 88 PRO A CA 1
ATOM 763 C C . PRO A 1 88 ? -3.506 3.859 -8.424 1.00 97.44 88 PRO A C 1
ATOM 765 O O . PRO A 1 88 ? -2.555 3.094 -8.230 1.00 97.44 88 PRO A O 1
ATOM 768 N N . MET A 1 89 ? -3.287 5.153 -8.708 1.00 96.06 89 MET A N 1
ATOM 769 C CA . MET A 1 89 ? -1.935 5.732 -8.780 1.00 96.06 89 MET A CA 1
ATOM 770 C C . MET A 1 89 ? -1.107 5.472 -7.523 1.00 96.06 89 MET A C 1
ATOM 772 O O . MET A 1 89 ? 0.114 5.311 -7.621 1.00 96.06 89 MET A O 1
ATOM 776 N N . ARG A 1 90 ? -1.736 5.415 -6.344 1.00 95.31 90 ARG A N 1
ATOM 777 C CA . ARG A 1 90 ? -1.020 5.189 -5.085 1.00 95.31 90 ARG A CA 1
ATOM 778 C C . ARG A 1 90 ? -0.341 3.825 -5.055 1.00 95.31 90 ARG A C 1
ATOM 780 O O . ARG A 1 90 ? 0.859 3.767 -4.785 1.00 95.31 90 ARG A O 1
ATOM 787 N N . GLY A 1 91 ? -1.051 2.771 -5.454 1.00 95.94 91 GLY A N 1
ATOM 788 C CA . GLY A 1 91 ? -0.476 1.435 -5.607 1.00 95.94 91 GLY A CA 1
ATOM 789 C C . GLY A 1 91 ? 0.675 1.411 -6.611 1.00 95.94 91 GLY A C 1
ATOM 790 O O . GLY A 1 91 ? 1.755 0.899 -6.305 1.00 95.94 91 GLY A O 1
ATOM 791 N N . ARG A 1 92 ? 0.497 2.060 -7.774 1.00 95.31 92 ARG A N 1
ATOM 792 C CA . ARG A 1 92 ? 1.547 2.167 -8.809 1.00 95.31 92 ARG A CA 1
ATOM 793 C C . ARG A 1 92 ? 2.809 2.854 -8.292 1.00 95.31 92 ARG A C 1
ATOM 795 O O . ARG A 1 92 ? 3.920 2.407 -8.568 1.00 95.31 92 ARG A O 1
ATOM 802 N N . GLN A 1 93 ? 2.657 3.943 -7.539 1.00 94.44 93 GLN A N 1
ATOM 803 C CA . GLN A 1 93 ? 3.783 4.660 -6.938 1.00 94.44 93 GLN A CA 1
ATOM 804 C C . GLN A 1 93 ? 4.504 3.794 -5.899 1.00 94.44 93 GLN A C 1
ATOM 806 O O . GLN A 1 93 ? 5.737 3.756 -5.900 1.00 94.44 93 GLN A O 1
ATOM 811 N N . SER A 1 94 ? 3.749 3.076 -5.066 1.00 95.00 94 SER A N 1
ATOM 812 C CA . SER A 1 94 ? 4.280 2.196 -4.022 1.00 95.00 94 SER A CA 1
ATOM 813 C C . SER A 1 94 ? 5.032 0.983 -4.579 1.00 95.00 94 SER A C 1
ATOM 815 O O . SER A 1 94 ? 6.046 0.593 -4.001 1.00 95.00 94 SER A O 1
ATOM 817 N N . VAL A 1 95 ? 4.600 0.409 -5.710 1.00 95.50 95 VAL A N 1
ATOM 818 C CA . VAL A 1 95 ? 5.288 -0.736 -6.342 1.00 95.50 95 VAL A CA 1
ATOM 819 C C . VAL A 1 95 ? 6.455 -0.325 -7.247 1.00 95.50 95 VAL A C 1
ATOM 821 O O . VAL A 1 95 ? 7.390 -1.096 -7.447 1.00 95.50 95 VAL A O 1
ATOM 824 N N . ASN A 1 96 ? 6.460 0.914 -7.755 1.00 94.06 96 ASN A N 1
ATOM 825 C CA . ASN A 1 96 ? 7.484 1.430 -8.670 1.00 94.06 96 ASN A CA 1
ATOM 826 C C . ASN A 1 96 ? 8.942 1.115 -8.270 1.00 94.06 96 ASN A C 1
ATOM 828 O O . ASN A 1 96 ? 9.693 0.660 -9.136 1.00 94.06 96 ASN A O 1
ATOM 832 N N . PRO A 1 97 ? 9.384 1.337 -7.011 1.00 93.50 97 PRO A N 1
ATOM 833 C CA . PRO A 1 97 ? 10.749 0.993 -6.624 1.00 93.50 97 PRO A CA 1
ATOM 834 C C . PRO A 1 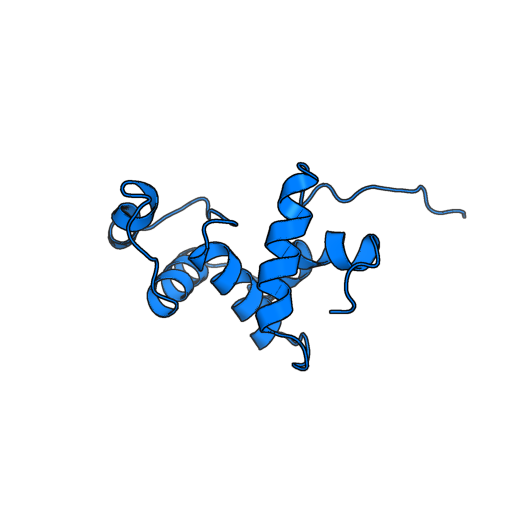97 ? 11.036 -0.512 -6.715 1.00 93.50 97 PRO A C 1
ATOM 836 O O . PRO A 1 97 ? 12.138 -0.874 -7.112 1.00 93.50 97 PRO A O 1
ATOM 839 N N . LEU A 1 98 ? 10.063 -1.378 -6.413 1.00 94.81 98 LEU A N 1
ATOM 840 C CA . LEU A 1 98 ? 10.223 -2.834 -6.493 1.00 94.81 98 LEU A CA 1
ATOM 841 C C . LEU A 1 98 ? 10.401 -3.289 -7.946 1.00 94.81 98 LEU A C 1
ATOM 843 O O . LEU A 1 98 ? 11.341 -4.023 -8.248 1.00 94.81 98 LEU A O 1
ATOM 847 N N . ASN A 1 99 ? 9.579 -2.755 -8.855 1.00 93.81 99 ASN A N 1
ATOM 848 C CA . ASN A 1 99 ? 9.690 -3.030 -10.289 1.00 93.81 99 ASN A CA 1
ATOM 849 C C . ASN A 1 99 ? 11.025 -2.529 -10.866 1.00 93.81 99 ASN A C 1
ATOM 851 O O . ASN A 1 99 ? 11.703 -3.251 -11.591 1.00 93.81 99 ASN A O 1
ATOM 855 N N . LYS A 1 100 ? 11.447 -1.302 -10.523 1.00 91.19 100 LYS A N 1
ATOM 856 C CA . LYS A 1 100 ? 12.712 -0.726 -11.023 1.00 91.19 100 LYS A CA 1
ATOM 857 C C . LYS A 1 100 ? 13.955 -1.471 -10.546 1.00 91.19 100 LYS A C 1
ATOM 859 O O . LYS A 1 100 ? 14.953 -1.477 -11.259 1.00 91.19 100 LYS A O 1
ATOM 864 N N . LEU A 1 101 ? 13.904 -2.044 -9.345 1.00 91.56 101 LEU A N 1
ATOM 865 C CA . LEU A 1 101 ? 15.001 -2.820 -8.767 1.00 91.56 101 LEU A CA 1
ATOM 866 C C . LEU A 1 101 ? 14.960 -4.301 -9.171 1.00 91.56 101 LEU A C 1
ATOM 868 O O . LEU A 1 101 ? 15.877 -5.040 -8.831 1.00 91.56 101 LEU A O 1
ATOM 872 N N . GLY A 1 102 ? 13.932 -4.731 -9.912 1.00 93.75 102 GLY A N 1
ATOM 873 C CA . GLY A 1 102 ? 13.799 -6.106 -10.390 1.00 93.75 102 GLY A CA 1
ATOM 874 C C . GLY A 1 102 ? 13.321 -7.101 -9.330 1.00 93.75 102 GLY A C 1
ATOM 875 O O . GLY A 1 102 ? 13.546 -8.296 -9.483 1.00 93.75 102 GLY A O 1
ATOM 876 N N . PHE A 1 103 ? 12.672 -6.634 -8.258 1.00 94.50 103 PHE A N 1
ATOM 877 C CA . PHE A 1 103 ? 12.110 -7.512 -7.223 1.00 94.50 103 PHE A CA 1
ATOM 878 C C . PHE A 1 103 ? 10.737 -8.081 -7.593 1.00 94.50 103 PHE A C 1
ATOM 880 O O . PHE A 1 103 ? 10.331 -9.101 -7.042 1.00 94.50 103 PHE A O 1
ATOM 887 N N . SER A 1 104 ? 10.016 -7.423 -8.502 1.00 94.56 104 SER A N 1
ATOM 888 C CA . SER A 1 104 ? 8.678 -7.818 -8.940 1.00 94.56 104 SER A CA 1
ATOM 889 C C . SER A 1 104 ? 8.410 -7.391 -10.380 1.00 94.56 104 SER A C 1
ATOM 891 O O . SER A 1 104 ? 9.072 -6.498 -10.912 1.00 94.56 104 SER A O 1
ATOM 893 N N . ILE A 1 105 ? 7.393 -8.009 -10.981 1.00 91.75 105 ILE A N 1
ATOM 894 C CA . ILE A 1 105 ? 6.716 -7.510 -12.177 1.00 91.75 105 ILE A CA 1
ATOM 895 C C . ILE A 1 105 ? 5.245 -7.384 -11.790 1.00 91.75 105 ILE A C 1
ATOM 897 O O . ILE A 1 105 ? 4.543 -8.388 -11.698 1.00 91.75 105 ILE A O 1
ATOM 901 N N . ALA A 1 106 ? 4.836 -6.156 -11.487 1.00 85.75 106 ALA A N 1
ATOM 902 C CA . ALA A 1 106 ? 3.465 -5.784 -11.160 1.00 85.75 106 ALA A CA 1
ATOM 903 C C . ALA A 1 106 ? 3.039 -4.637 -12.076 1.00 85.75 106 ALA A C 1
ATOM 905 O O . ALA A 1 106 ? 3.777 -3.621 -12.113 1.00 85.75 106 ALA A O 1
#